Protein AF-A0A914QEM5-F1 (afdb_monomer_lite)

InterPro domains:
  IPR003674 Oligosaccharyl transferase, STT3 subunit [PTHR13872] (1-122)
  IPR048307 Oligosaccharyl transferase STT3, N-terminal domain [PF02516] (1-119)

pLDDT: mean 92.41, std 5.26, range [60.72, 97.25]

Sequence (131 aa):
MVENNFYKFLNWFDERAWYPLGRIVGGTVYPGLMVTSGAIHYVLNSLNFPIHIRDVCVFLAPTFSGLTAIATYFLTKEIWSPGAGLFAAIFIAISPGYTSRSVAGSYDNEGIAIFALQVSNFHYYVLKYFL

Structure (mmCIF, N/CA/C/O backbone):
data_AF-A0A914QEM5-F1
#
_entry.id   AF-A0A914QEM5-F1
#
loop_
_atom_site.group_PDB
_atom_site.id
_atom_site.type_symbol
_atom_site.label_atom_id
_atom_site.label_alt_id
_atom_site.label_comp_id
_atom_site.label_asym_id
_atom_site.label_entity_id
_atom_site.label_seq_id
_atom_site.pdbx_PDB_ins_code
_atom_site.Cartn_x
_atom_site.Cartn_y
_atom_site.Cartn_z
_atom_site.occupancy
_atom_site.B_iso_or_equiv
_atom_site.auth_seq_id
_atom_site.auth_comp_id
_atom_site.auth_asym_id
_atom_site.auth_atom_id
_atom_site.pdbx_PDB_model_num
ATOM 1 N N . MET A 1 1 ? 11.961 -4.809 -12.653 1.00 84.56 1 MET A N 1
ATOM 2 C CA . MET A 1 1 ? 11.728 -6.084 -11.935 1.00 84.56 1 MET A CA 1
ATOM 3 C C . MET A 1 1 ? 10.861 -7.035 -12.751 1.00 84.56 1 MET A C 1
ATOM 5 O O . MET A 1 1 ? 11.33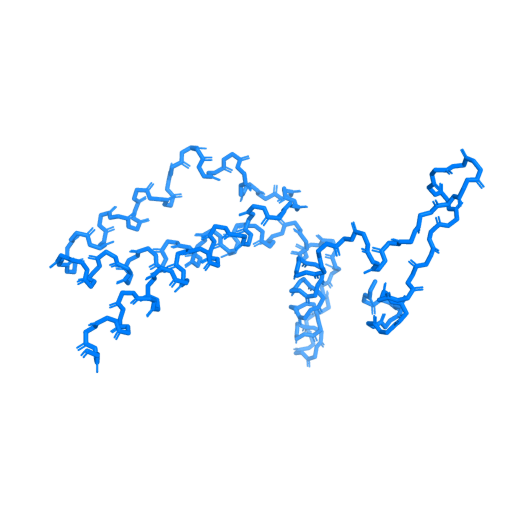6 -8.114 -13.063 1.00 84.56 1 MET A O 1
ATOM 9 N N . VAL A 1 2 ? 9.645 -6.631 -13.138 1.00 86.69 2 VAL A N 1
ATOM 10 C CA . VAL A 1 2 ? 8.697 -7.470 -13.900 1.00 86.69 2 VAL A CA 1
ATOM 11 C C . VAL A 1 2 ? 9.300 -8.054 -15.185 1.00 86.69 2 VAL A C 1
ATOM 13 O O . VAL A 1 2 ? 9.202 -9.251 -15.406 1.00 86.69 2 VAL A O 1
ATOM 16 N N . GLU A 1 3 ? 9.983 -7.240 -15.990 1.00 87.81 3 GLU A N 1
ATOM 17 C CA . GLU A 1 3 ? 10.564 -7.687 -17.270 1.00 87.81 3 GLU A CA 1
ATOM 18 C C . GLU A 1 3 ? 11.902 -8.426 -17.118 1.00 87.81 3 GLU A C 1
ATOM 20 O O . GLU A 1 3 ? 12.262 -9.260 -17.939 1.00 87.81 3 GLU A O 1
ATOM 25 N N . ASN A 1 4 ? 12.660 -8.111 -16.064 1.00 85.44 4 ASN A N 1
ATOM 26 C CA . ASN A 1 4 ? 14.071 -8.486 -15.940 1.00 85.44 4 ASN A CA 1
ATOM 27 C C . ASN A 1 4 ? 14.350 -9.500 -14.820 1.00 85.44 4 ASN A C 1
ATOM 29 O O . ASN A 1 4 ? 15.509 -9.711 -14.486 1.00 85.44 4 ASN A O 1
ATOM 33 N N . ASN A 1 5 ? 13.328 -10.173 -14.279 1.00 89.00 5 ASN A N 1
ATOM 34 C CA . ASN A 1 5 ? 13.438 -11.110 -13.151 1.00 89.00 5 ASN A CA 1
ATOM 35 C C . ASN A 1 5 ? 13.841 -10.420 -11.820 1.00 89.00 5 ASN A C 1
ATOM 37 O O . ASN A 1 5 ? 14.438 -9.341 -11.774 1.00 89.00 5 ASN A O 1
ATOM 41 N N . PHE A 1 6 ? 13.492 -11.054 -10.703 1.00 89.81 6 PHE A N 1
ATOM 42 C CA . PHE A 1 6 ? 13.770 -10.595 -9.347 1.00 89.81 6 PHE A CA 1
ATOM 43 C C . PHE A 1 6 ? 15.267 -10.631 -9.002 1.00 89.81 6 PHE A C 1
ATOM 45 O O . PHE A 1 6 ? 15.796 -9.656 -8.475 1.00 89.81 6 PHE A O 1
ATOM 52 N N . TYR A 1 7 ? 15.991 -11.692 -9.376 1.00 90.31 7 TYR A N 1
ATOM 53 C CA . TYR A 1 7 ? 17.428 -11.805 -9.073 1.00 90.31 7 TYR A CA 1
ATOM 54 C C . TYR A 1 7 ? 18.281 -10.725 -9.746 1.00 90.31 7 TYR A C 1
ATOM 56 O O . TYR A 1 7 ? 19.250 -10.251 -9.152 1.00 90.31 7 TYR A O 1
ATOM 64 N N . LYS A 1 8 ? 17.920 -10.297 -10.966 1.00 90.88 8 LYS A N 1
ATOM 65 C CA . LYS A 1 8 ? 18.616 -9.175 -11.614 1.00 90.88 8 LYS A CA 1
ATOM 66 C C . LYS A 1 8 ? 18.257 -7.843 -10.967 1.00 90.88 8 LYS A C 1
ATOM 68 O O . LYS A 1 8 ? 19.108 -6.972 -10.909 1.00 90.88 8 LYS A O 1
ATOM 73 N N . PHE A 1 9 ? 17.030 -7.688 -10.464 1.00 91.25 9 PHE A N 1
ATOM 74 C CA . PHE A 1 9 ? 16.635 -6.497 -9.712 1.00 91.25 9 PHE A CA 1
ATOM 75 C C . PHE A 1 9 ? 17.422 -6.362 -8.399 1.00 91.25 9 PHE A C 1
ATOM 77 O O . PHE A 1 9 ? 17.920 -5.280 -8.103 1.00 91.25 9 PHE A O 1
ATOM 84 N N . LEU A 1 10 ? 17.605 -7.458 -7.655 1.00 91.44 10 LEU A N 1
ATOM 85 C CA . LEU A 1 10 ? 18.402 -7.459 -6.421 1.00 91.44 10 LEU A CA 1
ATOM 86 C C . LEU A 1 10 ? 19.884 -7.136 -6.648 1.00 91.44 10 LEU A C 1
ATOM 88 O O . LEU A 1 10 ? 20.515 -6.536 -5.787 1.00 91.44 10 LEU A O 1
AT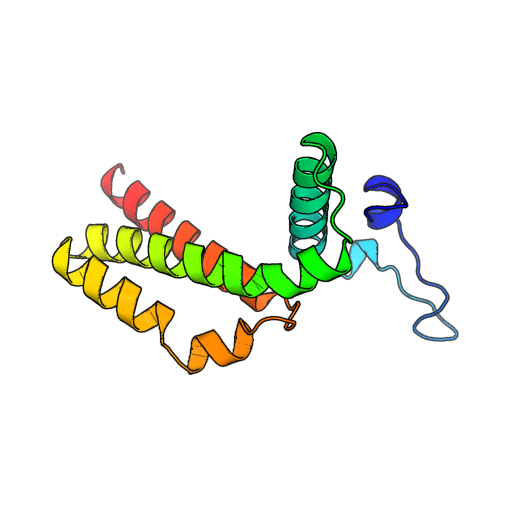OM 92 N N . ASN A 1 11 ? 20.435 -7.504 -7.803 1.00 93.12 11 ASN A N 1
ATOM 93 C CA . ASN A 1 11 ? 21.827 -7.219 -8.162 1.00 93.12 11 ASN A CA 1
ATOM 94 C C . ASN A 1 11 ? 21.952 -6.033 -9.133 1.00 93.12 11 ASN A C 1
ATOM 96 O O . ASN A 1 11 ? 22.950 -5.910 -9.839 1.00 93.12 11 ASN A O 1
ATOM 100 N N . TRP A 1 12 ? 20.928 -5.177 -9.221 1.00 92.25 12 TRP A N 1
ATOM 101 C CA . TRP A 1 12 ? 20.906 -4.105 -10.208 1.00 92.25 12 TRP A CA 1
ATOM 102 C C . TRP A 1 12 ? 21.854 -2.965 -9.823 1.00 92.25 12 TRP A C 1
ATOM 104 O O . TRP A 1 12 ? 21.672 -2.303 -8.796 1.00 92.25 12 TRP A O 1
ATOM 114 N N . PHE A 1 13 ? 22.834 -2.720 -10.691 1.00 93.31 13 PHE A N 1
ATOM 115 C CA . PHE A 1 13 ? 23.642 -1.508 -10.717 1.00 93.31 13 PHE A CA 1
ATOM 116 C C . PHE A 1 13 ? 23.119 -0.567 -11.807 1.00 93.31 13 PHE A C 1
ATOM 118 O O . PHE A 1 13 ? 23.017 -0.951 -12.973 1.00 93.31 13 PHE A O 1
ATOM 125 N N . ASP A 1 14 ? 22.738 0.645 -11.418 1.00 92.56 14 ASP A N 1
ATOM 126 C CA . ASP A 1 14 ? 22.261 1.687 -12.317 1.00 92.56 14 ASP A CA 1
ATOM 127 C C . ASP A 1 14 ? 23.395 2.660 -12.644 1.00 92.56 14 ASP A C 1
ATOM 129 O O . ASP A 1 14 ? 23.749 3.528 -11.846 1.00 92.56 14 ASP A O 1
ATOM 133 N N . GLU A 1 15 ? 23.956 2.508 -13.840 1.00 93.88 15 GLU A N 1
ATOM 134 C CA . GLU A 1 15 ? 24.997 3.384 -14.389 1.00 93.88 15 GLU A CA 1
ATOM 135 C C . GLU A 1 15 ? 24.442 4.737 -14.863 1.00 93.88 15 GLU A C 1
ATOM 137 O O . GLU A 1 15 ? 25.204 5.669 -15.113 1.00 93.88 15 GLU A O 1
ATOM 142 N N . ARG A 1 16 ? 23.115 4.864 -15.015 1.00 93.62 16 ARG A N 1
ATOM 143 C CA . ARG A 1 16 ? 22.472 6.078 -15.547 1.00 93.62 16 ARG A CA 1
ATOM 144 C C . ARG A 1 16 ? 22.185 7.116 -14.470 1.00 93.62 16 ARG A C 1
ATOM 146 O O . ARG A 1 16 ? 21.913 8.270 -14.793 1.00 93.62 16 ARG A O 1
ATOM 153 N N . ALA A 1 17 ? 22.231 6.719 -13.203 1.00 91.75 17 ALA A N 1
ATOM 154 C CA . ALA A 1 17 ? 22.076 7.610 -12.066 1.00 91.75 17 ALA A CA 1
ATOM 155 C C . ALA A 1 17 ? 23.447 7.985 -11.483 1.00 91.75 17 ALA A C 1
ATOM 157 O O . ALA A 1 17 ? 24.372 7.183 -11.507 1.00 91.75 17 ALA A O 1
ATOM 158 N N . TRP A 1 18 ? 23.566 9.184 -10.902 1.00 90.25 18 TRP A N 1
ATOM 159 C CA . TRP A 1 18 ? 24.766 9.619 -10.166 1.00 90.25 18 TRP A CA 1
ATOM 160 C C . TRP A 1 18 ? 26.068 9.570 -10.976 1.00 90.25 18 TRP A C 1
ATOM 162 O O . TRP A 1 18 ? 27.071 9.024 -10.519 1.00 90.25 18 TRP A O 1
ATOM 172 N N . TYR A 1 19 ? 26.076 10.163 -12.173 1.00 90.81 19 TYR A N 1
ATOM 173 C CA . TYR A 1 19 ? 27.313 10.301 -12.946 1.00 90.81 19 TYR A CA 1
ATOM 174 C C . TYR A 1 19 ? 28.374 11.076 -12.136 1.00 90.81 19 TYR A C 1
ATOM 176 O O . TYR A 1 19 ? 28.047 12.143 -11.607 1.00 90.81 19 TYR A O 1
ATOM 184 N N . PRO A 1 20 ? 29.631 10.595 -12.029 1.00 93.19 20 PRO A N 1
ATOM 185 C CA . PRO A 1 20 ? 30.236 9.447 -12.727 1.00 93.19 20 PRO A CA 1
ATOM 186 C C . PRO A 1 20 ? 30.243 8.109 -11.953 1.00 93.19 20 PRO A C 1
ATOM 188 O O . PRO A 1 20 ? 30.818 7.140 -12.435 1.00 93.19 20 PRO A O 1
ATOM 191 N N . LEU A 1 21 ? 29.673 8.043 -10.748 1.00 91.81 21 LEU A N 1
ATOM 192 C CA . LEU A 1 21 ? 29.814 6.903 -9.830 1.00 91.81 21 LEU A CA 1
ATOM 193 C C . LEU A 1 21 ? 28.838 5.748 -10.098 1.00 91.81 21 LEU A C 1
ATOM 195 O O . LEU A 1 21 ? 29.190 4.596 -9.851 1.00 91.81 21 LEU A O 1
ATOM 199 N N . GLY A 1 22 ? 27.620 6.033 -10.566 1.00 92.75 22 GLY A N 1
ATOM 200 C CA . GLY A 1 22 ? 26.548 5.033 -10.618 1.00 92.75 22 GLY A CA 1
ATOM 201 C C . GLY A 1 22 ? 25.875 4.799 -9.256 1.00 92.75 22 GLY A C 1
ATOM 202 O O . GLY A 1 22 ? 26.282 5.343 -8.226 1.00 92.75 22 GLY A O 1
ATOM 203 N N . ARG A 1 23 ? 24.824 3.970 -9.227 1.00 93.88 23 ARG A N 1
ATOM 204 C CA . ARG A 1 23 ? 24.108 3.580 -7.998 1.00 93.88 23 ARG A CA 1
ATOM 205 C C . ARG A 1 23 ? 23.838 2.081 -7.944 1.00 93.88 23 ARG A C 1
ATOM 207 O O . ARG A 1 23 ? 23.182 1.525 -8.816 1.00 93.88 23 ARG A O 1
ATOM 214 N N . ILE A 1 24 ? 24.205 1.440 -6.838 1.00 92.31 24 ILE A N 1
ATOM 215 C CA . ILE A 1 24 ? 23.787 0.063 -6.532 1.00 92.31 24 ILE A CA 1
ATOM 216 C C . ILE A 1 24 ? 22.334 0.096 -6.041 1.00 92.31 24 ILE A C 1
ATOM 218 O O . ILE A 1 24 ? 22.074 0.356 -4.867 1.00 92.31 24 ILE A O 1
ATOM 222 N N . VAL A 1 25 ? 21.359 -0.119 -6.924 1.00 91.69 25 VAL A N 1
ATOM 223 C CA . VAL A 1 25 ? 19.933 0.030 -6.587 1.00 91.69 25 VAL A CA 1
ATOM 224 C C . VAL A 1 25 ? 19.463 -1.083 -5.663 1.00 91.69 25 VAL A C 1
ATOM 226 O O . VAL A 1 25 ? 18.819 -0.802 -4.654 1.00 91.69 25 VAL A O 1
ATOM 229 N N . GLY A 1 26 ? 19.825 -2.330 -5.961 1.00 89.56 26 GLY A N 1
ATOM 230 C CA . GLY A 1 26 ? 19.342 -3.482 -5.199 1.00 89.56 26 GLY A CA 1
ATOM 231 C C . GLY A 1 26 ? 19.734 -3.475 -3.715 1.00 89.56 26 GLY A C 1
ATOM 232 O O . GLY A 1 26 ? 18.987 -3.986 -2.889 1.00 89.56 26 GLY A O 1
ATOM 233 N N . GLY A 1 27 ? 20.855 -2.832 -3.365 1.00 90.81 27 GLY A N 1
ATOM 234 C CA . GLY A 1 27 ? 21.314 -2.671 -1.979 1.00 90.81 27 GLY A CA 1
ATOM 235 C C . GLY A 1 27 ? 20.927 -1.346 -1.309 1.00 90.81 27 GLY A C 1
ATOM 236 O O . GLY A 1 27 ? 21.173 -1.184 -0.119 1.00 90.81 27 GLY A O 1
ATOM 237 N N . THR A 1 28 ? 20.347 -0.385 -2.040 1.00 92.75 28 THR A N 1
ATOM 238 C CA . THR A 1 28 ? 20.036 0.969 -1.523 1.00 92.75 28 THR A CA 1
ATOM 239 C C . THR A 1 28 ? 18.551 1.326 -1.596 1.00 92.75 28 THR A C 1
ATOM 241 O O . THR A 1 28 ? 18.182 2.494 -1.460 1.00 92.75 28 THR A O 1
ATOM 244 N N . VAL A 1 29 ? 17.684 0.346 -1.850 1.00 92.25 29 VAL A N 1
ATOM 245 C CA . VAL A 1 29 ? 16.231 0.514 -1.959 1.00 92.25 29 VAL A CA 1
ATOM 246 C C . VAL A 1 29 ? 15.530 -0.540 -1.114 1.00 92.25 29 VAL A C 1
ATOM 248 O O . VAL A 1 29 ? 15.942 -1.696 -1.098 1.00 92.25 29 VAL A O 1
ATOM 251 N N . TYR A 1 30 ? 14.433 -0.159 -0.457 1.00 92.38 30 TYR A N 1
ATOM 252 C CA . TYR A 1 30 ? 13.527 -1.112 0.176 1.00 92.38 30 TYR A CA 1
ATOM 253 C C . TYR A 1 30 ? 12.683 -1.813 -0.899 1.00 92.38 30 TYR A C 1
ATOM 255 O O . TYR A 1 30 ? 11.836 -1.168 -1.519 1.00 92.38 30 TYR A O 1
ATOM 263 N N . PRO A 1 31 ? 12.867 -3.123 -1.145 1.00 92.81 31 PRO A N 1
ATOM 264 C CA . PRO A 1 31 ? 12.251 -3.789 -2.292 1.00 92.81 31 PRO A CA 1
ATOM 265 C C . PRO A 1 31 ? 10.753 -4.077 -2.104 1.00 92.81 31 PRO A C 1
ATOM 267 O O . PRO A 1 31 ? 10.106 -4.528 -3.045 1.00 92.81 31 PRO A O 1
ATOM 270 N N . GLY A 1 32 ? 10.188 -3.841 -0.913 1.00 91.81 32 GLY A N 1
ATOM 271 C CA . GLY A 1 32 ? 8.826 -4.257 -0.558 1.00 91.81 32 GLY A CA 1
ATOM 272 C C . GLY A 1 32 ? 7.748 -3.724 -1.504 1.00 91.81 32 GLY A C 1
ATOM 273 O O . GLY A 1 32 ? 6.897 -4.489 -1.960 1.00 91.81 32 GLY A O 1
ATOM 274 N N . LEU A 1 33 ? 7.822 -2.441 -1.867 1.00 93.56 33 LEU A N 1
ATOM 275 C CA . LEU A 1 33 ? 6.868 -1.811 -2.782 1.00 93.56 33 LEU A CA 1
ATOM 276 C C . LEU A 1 33 ? 6.922 -2.447 -4.182 1.00 93.56 33 LEU A C 1
ATOM 278 O O . LEU A 1 33 ? 5.892 -2.836 -4.734 1.00 93.56 33 LEU A O 1
ATOM 282 N N . MET A 1 34 ? 8.129 -2.620 -4.729 1.00 94.00 34 MET A N 1
ATOM 283 C CA . MET A 1 34 ? 8.355 -3.192 -6.061 1.00 94.00 34 MET A CA 1
ATOM 284 C C . MET A 1 34 ? 7.965 -4.668 -6.132 1.00 94.00 34 MET A C 1
ATOM 286 O O . MET A 1 34 ? 7.382 -5.101 -7.124 1.00 94.00 34 MET A O 1
ATOM 290 N N . VAL A 1 35 ? 8.276 -5.438 -5.086 1.00 94.06 35 VAL A N 1
ATOM 291 C CA . VAL A 1 35 ? 7.907 -6.855 -4.994 1.00 94.06 35 VAL A CA 1
ATOM 292 C C . VAL A 1 35 ? 6.390 -7.004 -4.936 1.00 94.06 35 VAL A C 1
ATOM 294 O O . VAL A 1 35 ? 5.840 -7.827 -5.662 1.00 94.06 35 VAL A O 1
ATOM 297 N N . THR A 1 36 ? 5.708 -6.172 -4.146 1.00 94.62 36 THR A N 1
ATOM 298 C CA . THR A 1 36 ? 4.246 -6.220 -4.006 1.00 94.62 36 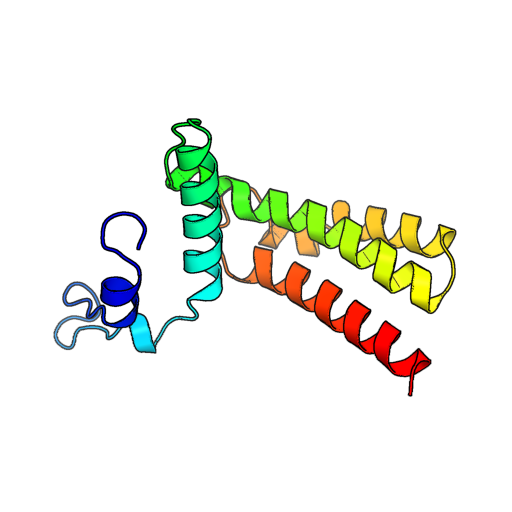THR A CA 1
ATOM 299 C C . THR A 1 36 ? 3.540 -5.919 -5.328 1.00 94.62 36 THR A C 1
ATOM 301 O O . THR A 1 36 ? 2.689 -6.695 -5.759 1.00 94.62 36 THR A O 1
ATOM 304 N N . SER A 1 37 ? 3.917 -4.840 -6.022 1.00 94.38 37 SER A N 1
ATOM 305 C CA . SER A 1 37 ? 3.305 -4.494 -7.314 1.00 94.38 37 SER A CA 1
ATOM 306 C C . SER A 1 37 ? 3.592 -5.535 -8.397 1.00 94.38 37 SER A C 1
ATOM 308 O O . SER A 1 37 ? 2.692 -5.904 -9.152 1.00 94.38 37 SER A O 1
ATOM 310 N N . GLY A 1 38 ? 4.814 -6.071 -8.455 1.00 93.94 38 GLY A N 1
ATOM 311 C CA . GLY A 1 38 ? 5.141 -7.126 -9.410 1.00 93.94 38 GLY A CA 1
ATOM 312 C C . GLY A 1 38 ? 4.457 -8.458 -9.110 1.00 93.94 38 GLY A C 1
ATOM 313 O O . GLY A 1 38 ? 4.083 -9.152 -10.054 1.00 93.94 38 GLY A O 1
ATOM 314 N N . ALA A 1 39 ? 4.238 -8.797 -7.836 1.00 94.31 39 ALA A N 1
ATOM 315 C CA . ALA A 1 39 ? 3.462 -9.971 -7.446 1.00 94.31 39 ALA A CA 1
ATOM 316 C C . ALA A 1 39 ? 1.993 -9.833 -7.871 1.00 94.31 39 ALA A C 1
ATOM 318 O O . ALA A 1 39 ? 1.459 -10.745 -8.499 1.00 94.31 39 ALA A O 1
ATOM 319 N N . ILE A 1 40 ? 1.367 -8.675 -7.619 1.00 94.69 40 ILE A N 1
ATOM 320 C CA . ILE A 1 40 ? -0.006 -8.387 -8.071 1.00 94.69 40 ILE A CA 1
ATOM 321 C C . ILE A 1 40 ? -0.099 -8.502 -9.598 1.00 94.69 40 ILE A C 1
ATOM 323 O O . ILE A 1 40 ? -0.976 -9.188 -10.116 1.00 94.69 40 ILE A O 1
ATOM 327 N N . HIS A 1 41 ? 0.839 -7.895 -10.326 1.00 95.38 41 HIS A N 1
ATOM 328 C CA . HIS A 1 41 ? 0.887 -7.970 -11.786 1.00 95.38 41 HIS A CA 1
ATOM 329 C C . HIS A 1 41 ? 1.073 -9.407 -12.303 1.00 95.38 41 HIS A C 1
ATOM 331 O O . HIS A 1 41 ? 0.429 -9.805 -13.271 1.00 95.38 41 HIS A O 1
ATOM 337 N N . TYR A 1 42 ? 1.923 -10.210 -11.658 1.00 93.31 42 TYR A N 1
ATOM 338 C CA . TYR A 1 42 ? 2.115 -11.615 -12.020 1.00 93.31 42 TYR A CA 1
ATOM 339 C C . TYR A 1 42 ? 0.843 -12.445 -11.807 1.00 93.31 42 TYR A C 1
ATOM 341 O O . TYR A 1 42 ? 0.469 -13.221 -12.686 1.00 93.31 42 TYR A O 1
ATOM 349 N N . VAL A 1 43 ? 0.150 -12.251 -10.679 1.00 94.81 43 VAL A N 1
ATOM 350 C CA . VAL A 1 43 ? -1.118 -12.936 -10.385 1.00 94.81 43 VAL A CA 1
ATOM 351 C C . VAL A 1 43 ? -2.190 -12.553 -11.407 1.00 94.81 43 VAL A C 1
ATOM 353 O O . VAL A 1 43 ? -2.828 -13.437 -11.972 1.00 94.81 43 VAL A O 1
ATOM 356 N N . LEU A 1 44 ? -2.351 -11.261 -11.707 1.00 94.00 44 LEU A N 1
ATOM 357 C CA . LEU A 1 44 ? -3.342 -10.782 -12.679 1.00 94.00 44 LEU A CA 1
ATOM 358 C C . LEU A 1 44 ? -3.088 -11.335 -14.089 1.00 94.00 44 LEU A C 1
ATOM 360 O O . LEU A 1 44 ? -4.012 -11.842 -14.725 1.00 94.00 44 LEU A O 1
ATOM 364 N N . ASN A 1 45 ? -1.833 -11.335 -14.542 1.00 93.12 45 ASN A N 1
ATOM 365 C CA . ASN A 1 45 ? -1.477 -11.923 -15.834 1.00 93.12 45 ASN A CA 1
ATOM 366 C C . ASN A 1 45 ? -1.664 -13.445 -15.863 1.00 93.12 45 ASN A C 1
ATOM 368 O O . ASN A 1 45 ? -2.096 -13.980 -16.879 1.00 93.12 45 ASN A O 1
ATOM 372 N N . SER A 1 46 ? -1.397 -14.143 -14.754 1.00 92.75 46 SER A N 1
ATOM 373 C CA . SER A 1 46 ? -1.630 -15.593 -14.649 1.00 92.75 46 SER A CA 1
ATOM 374 C C . SER A 1 46 ? -3.119 -15.951 -14.735 1.00 92.75 46 SER A C 1
ATOM 376 O O . SER A 1 46 ? -3.470 -17.036 -15.191 1.00 92.75 46 SER A O 1
ATOM 378 N N . LEU A 1 47 ? -4.000 -15.026 -14.341 1.00 94.38 47 LEU A N 1
ATOM 379 C CA . LEU A 1 47 ? -5.456 -15.133 -14.475 1.00 94.38 47 LEU A CA 1
ATOM 380 C C . LEU A 1 47 ? -5.979 -14.655 -15.845 1.00 94.38 47 LEU A C 1
ATOM 382 O O . LEU A 1 47 ? -7.189 -14.548 -16.025 1.00 94.38 47 LEU A O 1
ATOM 386 N N . ASN A 1 48 ? -5.093 -14.395 -16.815 1.00 93.62 48 ASN A N 1
ATOM 387 C CA . ASN A 1 48 ? -5.411 -13.867 -18.147 1.00 93.62 48 ASN A CA 1
ATOM 388 C C . ASN A 1 48 ? -6.058 -12.468 -18.150 1.00 93.62 48 ASN A C 1
ATOM 390 O O . ASN A 1 48 ? -6.803 -12.136 -19.071 1.00 93.62 48 ASN A O 1
ATOM 394 N N . PHE A 1 49 ? -5.746 -11.621 -17.164 1.00 92.75 49 PHE A N 1
ATOM 395 C CA . PHE A 1 49 ? -6.069 -10.192 -17.200 1.00 92.75 49 PHE A CA 1
ATOM 396 C C . PHE A 1 49 ? -4.816 -9.384 -17.581 1.00 92.75 49 PHE A C 1
ATOM 398 O O . PHE A 1 49 ? -4.017 -9.067 -16.697 1.00 92.75 49 PHE A O 1
ATOM 405 N N . PRO A 1 50 ? -4.615 -9.047 -18.874 1.00 88.50 50 PRO A N 1
ATOM 406 C CA . PRO A 1 50 ? -3.426 -8.333 -19.331 1.00 88.50 50 PRO A CA 1
ATOM 407 C C . PRO A 1 50 ? -3.516 -6.851 -18.954 1.00 88.50 50 PRO A C 1
ATOM 409 O O . PRO A 1 50 ? -4.056 -6.030 -19.695 1.00 88.50 50 PRO A O 1
ATOM 412 N N . ILE A 1 51 ? -3.001 -6.510 -17.777 1.00 92.75 51 ILE A N 1
ATOM 413 C CA . ILE A 1 51 ? -2.981 -5.141 -17.252 1.00 92.75 51 ILE A CA 1
ATOM 414 C C . ILE A 1 51 ? -1.546 -4.627 -17.303 1.00 92.75 51 ILE A C 1
ATOM 416 O O . ILE A 1 51 ? -0.613 -5.325 -16.907 1.00 92.75 51 ILE A O 1
ATOM 420 N N . HIS A 1 52 ? -1.346 -3.392 -17.763 1.00 93.69 52 HIS A N 1
ATOM 421 C CA . HIS A 1 52 ? -0.018 -2.794 -17.752 1.00 93.69 52 HIS A CA 1
ATOM 422 C C . HIS A 1 52 ? 0.466 -2.559 -16.316 1.00 93.69 52 HIS A C 1
ATOM 424 O O . HIS A 1 52 ? -0.276 -2.087 -15.455 1.00 93.69 52 HIS A O 1
ATOM 430 N N . ILE A 1 53 ? 1.759 -2.797 -16.065 1.00 93.62 53 ILE A N 1
ATOM 431 C CA . ILE A 1 53 ? 2.370 -2.588 -14.741 1.00 93.62 53 ILE A CA 1
ATOM 432 C C . ILE A 1 53 ? 2.161 -1.166 -14.198 1.00 93.62 53 ILE A C 1
ATOM 434 O O . ILE A 1 53 ? 2.035 -0.979 -12.992 1.00 93.62 53 ILE A O 1
ATOM 438 N N . ARG A 1 54 ? 2.069 -0.163 -15.080 1.00 94.44 54 ARG A N 1
ATOM 439 C CA . ARG A 1 54 ? 1.782 1.222 -14.691 1.00 94.44 54 ARG A CA 1
ATOM 440 C C . ARG A 1 54 ? 0.439 1.338 -13.977 1.00 94.44 54 ARG A C 1
ATOM 442 O O . ARG A 1 54 ? 0.369 2.015 -12.959 1.00 94.44 54 ARG A O 1
ATOM 449 N N . ASP A 1 55 ? -0.592 0.674 -14.482 1.00 95.31 55 ASP A N 1
ATOM 450 C CA . ASP A 1 55 ? -1.938 0.774 -13.921 1.00 95.31 55 ASP A CA 1
ATOM 451 C C . ASP A 1 55 ? -1.986 0.086 -12.551 1.00 95.31 55 ASP A C 1
ATOM 453 O O . ASP A 1 55 ? -2.555 0.625 -11.603 1.00 95.31 55 ASP A O 1
ATOM 457 N N . VAL A 1 56 ? -1.265 -1.034 -12.399 1.00 94.81 56 VAL A N 1
ATOM 458 C CA . VAL A 1 56 ? -1.057 -1.680 -11.093 1.00 94.81 56 VAL A CA 1
ATOM 459 C C . VAL A 1 56 ? -0.386 -0.719 -10.110 1.00 94.81 56 VAL A C 1
ATOM 461 O O . VAL A 1 56 ? -0.872 -0.563 -8.995 1.00 94.81 56 VAL A O 1
ATOM 464 N N . CYS A 1 57 ? 0.689 -0.032 -10.508 1.00 95.00 57 CYS A N 1
ATOM 465 C CA . CYS A 1 57 ? 1.368 0.937 -9.643 1.00 95.00 57 CYS A CA 1
ATOM 466 C C . CYS A 1 57 ? 0.473 2.136 -9.276 1.00 95.00 57 CYS A C 1
ATOM 468 O O . CYS A 1 57 ? 0.496 2.587 -8.135 1.00 95.00 57 CYS A O 1
ATOM 470 N N . VAL A 1 58 ? -0.342 2.636 -10.210 1.00 95.50 58 VAL A N 1
ATOM 471 C CA . VAL A 1 58 ? -1.245 3.779 -9.979 1.00 95.50 58 VAL A CA 1
ATOM 472 C C . VAL A 1 58 ? -2.344 3.438 -8.970 1.00 95.50 58 VAL A C 1
ATOM 474 O O . VAL A 1 58 ? -2.628 4.244 -8.082 1.00 95.50 58 VAL A O 1
ATOM 477 N N . PHE A 1 59 ? -2.944 2.249 -9.073 1.00 95.38 59 PHE A N 1
ATOM 478 C CA . PHE A 1 59 ? -4.054 1.827 -8.211 1.00 95.38 59 PHE A CA 1
ATOM 479 C C . PHE A 1 59 ? -3.623 1.069 -6.950 1.00 95.38 59 PHE A C 1
ATOM 481 O O . PHE A 1 59 ? -4.471 0.702 -6.130 1.00 95.38 59 PHE A O 1
ATOM 488 N N . LEU A 1 60 ? -2.318 0.877 -6.743 1.00 95.00 60 LEU A N 1
ATOM 489 C CA . LEU A 1 60 ? -1.808 0.181 -5.568 1.00 95.00 60 LEU A CA 1
ATOM 490 C C . LEU A 1 60 ? -2.172 0.919 -4.272 1.00 95.00 60 LEU A C 1
ATOM 492 O O . LEU A 1 60 ? -2.745 0.315 -3.367 1.00 95.00 60 LEU A O 1
ATOM 496 N N . ALA A 1 61 ? -1.882 2.220 -4.181 1.00 94.56 61 ALA A N 1
ATOM 497 C CA . ALA A 1 61 ? -2.083 2.980 -2.946 1.00 94.56 61 ALA A CA 1
ATOM 498 C C . ALA A 1 61 ? -3.562 3.045 -2.490 1.00 94.56 61 ALA A C 1
ATOM 500 O O . ALA A 1 61 ? -3.819 2.737 -1.323 1.00 94.56 61 ALA A O 1
ATOM 501 N N . PRO A 1 62 ? -4.552 3.312 -3.370 1.00 94.75 62 PRO A N 1
ATOM 502 C CA . PRO A 1 62 ? -5.969 3.227 -3.003 1.00 94.75 62 PRO A CA 1
ATOM 503 C C . PRO A 1 62 ? -6.403 1.832 -2.537 1.00 94.75 62 PRO A C 1
ATOM 505 O O . PRO A 1 62 ? -7.175 1.709 -1.587 1.00 94.75 62 PRO A O 1
ATOM 508 N N . THR A 1 63 ? -5.881 0.775 -3.169 1.00 95.31 63 THR A N 1
ATOM 509 C CA . THR A 1 63 ? -6.200 -0.611 -2.790 1.00 95.31 63 THR A CA 1
ATOM 510 C C . THR A 1 63 ? -5.728 -0.904 -1.366 1.00 95.31 63 THR A C 1
ATOM 512 O O . THR A 1 63 ? -6.498 -1.393 -0.539 1.00 95.31 63 THR A O 1
ATOM 515 N N . PHE A 1 64 ? -4.484 -0.539 -1.044 1.00 95.69 64 PHE A N 1
ATOM 516 C CA . PHE A 1 64 ? -3.949 -0.688 0.310 1.00 95.69 64 PHE A CA 1
ATOM 517 C C . PHE A 1 64 ? -4.615 0.249 1.322 1.00 95.69 64 PHE A C 1
ATOM 519 O O . PHE A 1 64 ? -4.756 -0.137 2.475 1.00 95.69 64 PHE A O 1
ATOM 526 N N . SER A 1 65 ? -5.108 1.418 0.910 1.00 94.25 65 SER A N 1
ATOM 527 C CA . SER A 1 65 ? -5.907 2.300 1.771 1.00 94.25 65 SER A CA 1
ATOM 528 C C . SER A 1 65 ? -7.206 1.640 2.246 1.00 94.25 65 SER A C 1
ATOM 530 O O . SER A 1 65 ? -7.512 1.653 3.441 1.00 94.25 6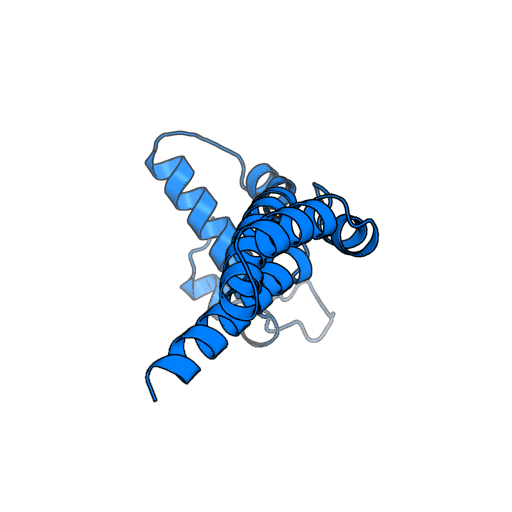5 SER A O 1
ATOM 532 N N . GLY A 1 66 ? -7.913 0.946 1.349 1.00 94.88 66 GLY A N 1
ATOM 533 C CA . GLY A 1 66 ? -9.077 0.138 1.722 1.00 94.88 66 GLY A CA 1
ATOM 534 C C . GLY A 1 66 ? -8.725 -1.000 2.688 1.00 94.88 66 GLY A C 1
ATOM 535 O O . GLY A 1 66 ? -9.416 -1.209 3.686 1.00 94.88 66 GLY A O 1
ATOM 536 N N . LEU A 1 67 ? -7.611 -1.699 2.445 1.00 96.06 67 LEU A N 1
ATOM 537 C CA . LEU A 1 67 ? -7.127 -2.753 3.344 1.00 96.06 67 LEU A CA 1
ATOM 538 C C . LEU A 1 67 ? -6.710 -2.205 4.717 1.00 96.06 67 LEU A C 1
ATOM 540 O O . LEU A 1 67 ? -6.956 -2.856 5.732 1.00 96.06 67 LEU A O 1
ATOM 544 N N . THR A 1 68 ? -6.136 -1.002 4.773 1.00 96.38 68 THR A N 1
ATOM 545 C CA . THR A 1 68 ? -5.813 -0.305 6.024 1.00 96.38 68 THR A CA 1
ATOM 546 C C . THR A 1 68 ? -7.069 -0.050 6.846 1.00 96.38 68 THR A C 1
ATOM 548 O O . THR A 1 68 ? -7.059 -0.323 8.042 1.00 96.38 68 THR A O 1
ATOM 551 N N . ALA A 1 69 ? -8.169 0.397 6.232 1.00 96.44 69 ALA A N 1
ATOM 552 C CA . ALA A 1 69 ? -9.428 0.604 6.951 1.00 96.44 69 ALA A CA 1
ATOM 553 C C . ALA A 1 69 ? -9.951 -0.696 7.590 1.00 96.44 69 ALA A C 1
ATOM 555 O O . ALA A 1 69 ? -10.387 -0.693 8.744 1.00 96.44 69 ALA A O 1
ATOM 556 N N . ILE A 1 70 ? -9.833 -1.823 6.879 1.00 96.38 70 ILE A N 1
ATOM 557 C CA . ILE A 1 70 ? -10.179 -3.153 7.405 1.00 96.38 70 ILE A CA 1
ATOM 558 C C . ILE A 1 70 ? -9.238 -3.550 8.554 1.00 96.38 70 ILE A C 1
ATOM 560 O O . ILE A 1 70 ? -9.696 -4.026 9.591 1.00 96.38 70 ILE A O 1
ATOM 564 N N . ALA A 1 71 ? -7.929 -3.334 8.412 1.00 96.12 71 ALA A N 1
ATOM 565 C CA . ALA A 1 71 ? -6.961 -3.628 9.469 1.00 96.12 71 ALA A CA 1
ATOM 566 C C . ALA A 1 71 ? -7.218 -2.788 10.734 1.00 96.12 71 ALA A C 1
ATOM 568 O O . ALA A 1 71 ? -7.179 -3.313 11.847 1.00 96.12 71 ALA A O 1
ATOM 569 N N . THR A 1 72 ? -7.556 -1.506 10.573 1.00 96.50 72 THR A N 1
ATOM 570 C CA . THR A 1 72 ? -7.919 -0.608 11.677 1.00 96.50 72 THR A CA 1
ATOM 571 C C . THR A 1 72 ? -9.202 -1.051 12.378 1.00 96.50 72 THR A C 1
ATOM 573 O O . THR A 1 72 ? -9.252 -1.004 13.606 1.00 96.50 72 THR A O 1
ATOM 576 N N . TYR A 1 73 ? -10.203 -1.554 11.644 1.00 96.81 73 TYR A N 1
ATOM 577 C CA . TYR A 1 73 ? -11.389 -2.163 12.258 1.00 96.81 73 TYR A CA 1
ATOM 578 C C . TYR A 1 73 ? -11.000 -3.288 13.223 1.00 96.81 73 TYR A C 1
ATOM 580 O O . TYR A 1 73 ? -11.413 -3.268 14.383 1.00 96.81 73 TYR A O 1
ATOM 588 N N . PHE A 1 74 ? -10.197 -4.252 12.760 1.00 95.75 74 PHE A N 1
ATOM 589 C CA . PHE A 1 74 ? -9.794 -5.392 13.583 1.00 95.75 74 PHE A CA 1
ATOM 590 C C . PHE A 1 74 ? -8.952 -4.961 14.782 1.00 95.75 74 PHE A C 1
ATOM 592 O O . PHE A 1 74 ? -9.225 -5.401 15.893 1.00 95.75 74 PHE A O 1
ATOM 599 N N . LEU A 1 75 ? -8.003 -4.041 14.596 1.00 95.31 75 LEU A N 1
ATOM 600 C CA . LEU A 1 75 ? -7.207 -3.493 15.694 1.00 95.31 75 LEU A CA 1
ATOM 601 C C . LEU A 1 75 ? -8.085 -2.859 16.783 1.00 95.31 75 LEU A C 1
ATOM 603 O O . LEU A 1 75 ? -7.959 -3.186 17.959 1.00 95.31 75 LEU A O 1
ATOM 607 N N . THR A 1 76 ? -8.988 -1.954 16.409 1.00 95.50 76 THR A N 1
ATOM 608 C CA . THR A 1 76 ? -9.819 -1.238 17.385 1.00 95.50 76 THR A CA 1
ATOM 609 C C . THR A 1 76 ? -10.894 -2.133 18.004 1.00 95.50 76 THR A C 1
ATOM 611 O O . THR A 1 76 ? -11.247 -1.944 19.170 1.00 95.50 76 THR A O 1
ATOM 614 N N . LYS A 1 77 ? -11.384 -3.134 17.263 1.00 94.81 77 LYS A N 1
ATOM 615 C CA . LYS A 1 77 ? -12.293 -4.155 17.792 1.00 94.81 77 LYS A CA 1
ATOM 616 C C . LYS A 1 77 ? -11.663 -4.907 18.967 1.00 94.81 77 LYS A C 1
ATOM 618 O O . LYS A 1 77 ? -12.359 -5.104 19.957 1.00 94.81 77 LYS A O 1
ATOM 623 N N . GLU A 1 78 ? -10.388 -5.288 18.868 1.00 92.62 78 GLU A N 1
ATOM 624 C CA . GLU A 1 78 ? -9.682 -5.992 19.952 1.00 92.62 78 GLU A CA 1
ATOM 625 C C . GLU A 1 78 ? -9.406 -5.092 21.163 1.00 92.62 78 GLU A C 1
ATOM 627 O O . GLU A 1 78 ? -9.400 -5.559 22.296 1.00 92.62 78 GLU A O 1
ATOM 632 N N . ILE A 1 79 ? -9.203 -3.790 20.946 1.00 92.81 79 ILE A N 1
ATOM 633 C CA . ILE A 1 79 ? -8.910 -2.848 22.036 1.00 92.81 79 ILE A CA 1
ATOM 634 C C . ILE A 1 79 ? -10.163 -2.510 22.853 1.00 92.81 79 ILE A C 1
ATOM 636 O O . ILE A 1 79 ? -10.062 -2.291 24.060 1.00 92.81 79 ILE A O 1
ATOM 640 N N . TRP A 1 80 ? -11.330 -2.402 22.209 1.00 92.75 80 TRP A N 1
ATOM 641 C CA . TRP A 1 80 ? -12.524 -1.867 22.867 1.00 92.75 80 TRP A CA 1
ATOM 642 C C . TRP A 1 80 ? -13.807 -2.627 22.539 1.00 92.75 80 TRP A C 1
ATOM 644 O O . TRP A 1 80 ? -14.299 -3.413 23.344 1.00 92.75 80 TRP A O 1
ATOM 654 N N . SER A 1 81 ? -14.416 -2.344 21.385 1.00 95.12 81 SER A N 1
ATOM 655 C CA . SER A 1 81 ? -15.674 -2.963 20.978 1.00 95.12 81 SER A CA 1
ATOM 656 C C . SER A 1 81 ? -15.834 -2.958 19.458 1.00 95.12 81 SER A C 1
ATOM 658 O O . SER A 1 81 ? -15.244 -2.116 18.770 1.00 95.12 81 SER A O 1
ATOM 660 N N . PRO A 1 82 ? -16.689 -3.837 18.904 1.00 95.31 82 PRO A N 1
ATOM 661 C CA . PRO A 1 82 ? -16.963 -3.855 17.468 1.00 95.31 82 PRO A CA 1
ATOM 662 C C . PRO A 1 82 ? -17.507 -2.522 16.936 1.00 95.31 82 PRO A C 1
ATOM 664 O O . PRO A 1 82 ? -17.171 -2.127 15.823 1.00 95.31 82 PRO A O 1
ATOM 667 N N . GLY A 1 83 ? -18.312 -1.811 17.736 1.00 96.31 83 GLY A N 1
ATOM 668 C CA . GLY A 1 83 ? -18.847 -0.497 17.370 1.00 96.31 83 GLY A CA 1
ATOM 669 C C . GLY A 1 83 ? -17.747 0.556 17.238 1.00 96.31 83 GLY A C 1
ATOM 670 O O . GLY A 1 83 ? -17.696 1.261 16.234 1.00 96.31 83 GLY A O 1
ATOM 671 N N . ALA A 1 84 ? -16.817 0.610 18.199 1.00 96.06 84 ALA A N 1
ATOM 672 C CA . ALA A 1 84 ? -15.654 1.494 18.122 1.00 96.06 84 ALA A CA 1
ATOM 673 C C . ALA A 1 84 ? -14.781 1.178 16.895 1.00 96.06 84 ALA A C 1
ATOM 675 O O . ALA A 1 84 ? -14.304 2.095 16.227 1.00 96.06 84 ALA A O 1
ATOM 676 N N . GLY A 1 85 ? -14.639 -0.108 16.551 1.00 96.56 85 GLY A N 1
ATOM 677 C CA . GLY A 1 85 ? -13.925 -0.540 15.350 1.00 96.56 85 GLY A CA 1
ATOM 678 C C . GLY A 1 85 ? -14.526 -0.007 14.053 1.00 96.56 85 GLY A C 1
ATOM 679 O O . GLY A 1 85 ? -13.787 0.441 13.178 1.00 96.56 85 GLY A O 1
ATOM 680 N N . LEU A 1 86 ? -15.857 -0.003 13.927 1.00 96.81 86 LEU A N 1
ATOM 681 C CA . LEU A 1 86 ? -16.527 0.539 12.740 1.00 96.81 86 LEU A CA 1
ATOM 682 C C . LEU A 1 86 ? -16.283 2.045 12.589 1.00 96.81 86 LEU A C 1
ATOM 684 O O . LEU A 1 86 ? -15.952 2.502 11.496 1.00 96.81 86 LEU A O 1
ATOM 688 N N . PHE A 1 87 ? -16.384 2.810 13.680 1.00 97.25 87 PHE A N 1
ATOM 689 C CA . PHE A 1 87 ? -16.087 4.245 13.648 1.00 97.25 87 PHE A CA 1
ATOM 690 C C . PHE A 1 87 ? -14.624 4.520 13.288 1.00 97.25 87 PHE A C 1
ATOM 692 O O . PHE A 1 87 ? -14.357 5.377 12.447 1.00 97.25 87 PHE A O 1
ATOM 699 N N . ALA A 1 88 ? -13.678 3.764 13.853 1.00 96.69 88 ALA A N 1
ATOM 700 C CA . ALA A 1 88 ? -12.259 3.913 13.538 1.00 96.69 88 ALA A CA 1
ATOM 701 C C . ALA A 1 88 ? -11.955 3.639 12.055 1.00 96.69 88 ALA A C 1
ATOM 703 O O . ALA A 1 88 ? -11.228 4.409 11.425 1.00 96.69 88 ALA A O 1
ATOM 704 N N . ALA A 1 89 ? -12.557 2.594 11.479 1.00 96.62 89 ALA A N 1
ATOM 705 C CA . ALA A 1 89 ? -12.412 2.262 10.064 1.00 96.62 89 ALA A CA 1
ATOM 706 C C . ALA A 1 89 ? -12.958 3.361 9.138 1.00 96.62 89 ALA A C 1
ATOM 708 O O . ALA A 1 89 ? -12.316 3.714 8.150 1.00 96.62 89 ALA A O 1
ATOM 709 N N . ILE A 1 90 ? -14.111 3.946 9.476 1.00 96.50 90 ILE A N 1
ATOM 710 C CA . ILE A 1 90 ? -14.682 5.063 8.712 1.00 96.50 90 ILE A CA 1
ATOM 711 C C . ILE A 1 90 ? -13.774 6.292 8.805 1.00 96.50 90 ILE A C 1
ATOM 713 O O . ILE A 1 90 ? -13.486 6.913 7.785 1.00 96.50 90 ILE A O 1
ATOM 717 N N . PHE A 1 91 ? -13.280 6.628 10.001 1.00 96.31 91 PHE A N 1
ATOM 718 C CA . PHE A 1 91 ? -12.429 7.803 10.192 1.00 96.31 91 PHE A CA 1
ATOM 719 C C . PHE A 1 91 ? -11.114 7.716 9.424 1.00 96.31 91 PHE A C 1
ATOM 721 O O . PHE A 1 91 ? -10.714 8.705 8.810 1.00 96.31 91 PHE A O 1
ATOM 728 N N . ILE A 1 92 ? -10.448 6.558 9.412 1.00 95.88 92 ILE A N 1
ATOM 729 C CA . ILE A 1 92 ? -9.203 6.414 8.650 1.00 95.88 92 ILE A CA 1
ATOM 730 C C . ILE A 1 92 ? -9.449 6.420 7.137 1.00 95.88 92 ILE A C 1
ATOM 732 O O . ILE A 1 92 ? -8.640 6.991 6.409 1.00 95.88 92 ILE A O 1
ATOM 736 N N . ALA A 1 93 ? -10.580 5.876 6.673 1.00 94.50 93 ALA A N 1
ATOM 737 C CA . ALA A 1 93 ? -10.924 5.821 5.252 1.00 94.50 93 ALA A CA 1
ATOM 738 C C . ALA A 1 93 ? -11.115 7.209 4.617 1.00 94.50 93 ALA A C 1
ATOM 740 O O . ALA A 1 93 ? -10.790 7.392 3.447 1.00 94.50 93 ALA A O 1
ATOM 741 N N . ILE A 1 94 ? -11.617 8.189 5.378 1.00 94.69 94 ILE A N 1
ATOM 742 C CA . ILE A 1 94 ? -11.854 9.562 4.891 1.00 94.69 94 ILE A CA 1
ATOM 743 C C . ILE A 1 94 ? -10.840 10.580 5.422 1.00 94.69 94 ILE A C 1
ATOM 745 O O . ILE A 1 94 ? -10.969 11.777 5.164 1.00 94.69 94 ILE A O 1
ATOM 749 N N . SER A 1 95 ? -9.844 10.136 6.193 1.00 94.81 95 SER A N 1
ATOM 750 C CA . SER A 1 95 ? -8.881 11.042 6.812 1.00 94.81 95 SER A CA 1
ATOM 751 C C . SER A 1 95 ? -8.063 11.764 5.732 1.00 94.81 95 SER A C 1
ATOM 753 O O . SER A 1 95 ? -7.354 11.101 4.961 1.00 94.81 95 SER A O 1
ATOM 755 N N . PRO A 1 96 ? -8.085 13.111 5.669 1.00 93.25 96 PRO A N 1
ATOM 756 C CA . PRO A 1 96 ? -7.329 13.858 4.663 1.00 93.25 96 PRO A CA 1
ATOM 757 C C . PRO A 1 96 ? -5.817 13.664 4.831 1.00 93.25 96 PRO A C 1
ATOM 759 O O . PRO A 1 96 ? -5.083 13.615 3.844 1.00 93.25 96 PRO A O 1
ATOM 762 N N . GLY A 1 97 ? -5.356 13.471 6.074 1.00 92.06 97 GLY A N 1
ATOM 763 C CA . GLY A 1 97 ? -3.959 13.169 6.376 1.00 92.06 97 GLY A CA 1
ATOM 764 C C . GLY A 1 97 ? -3.490 11.883 5.700 1.00 92.06 97 GLY A C 1
ATOM 765 O O . GLY A 1 97 ? -2.450 11.884 5.044 1.00 92.06 97 GLY A O 1
ATOM 766 N N . TYR A 1 98 ? -4.279 10.808 5.782 1.00 93.44 98 TYR A N 1
ATOM 767 C CA . TYR A 1 98 ? -3.929 9.551 5.117 1.00 93.44 98 TYR A CA 1
ATOM 768 C C . TYR A 1 98 ? -4.145 9.613 3.600 1.00 93.44 98 TYR A C 1
ATOM 770 O O . TYR A 1 98 ? -3.294 9.160 2.832 1.00 93.44 98 TYR A O 1
ATOM 778 N N . THR A 1 99 ? -5.236 10.241 3.156 1.00 92.31 99 THR A N 1
ATOM 779 C CA . THR A 1 99 ? -5.576 10.372 1.730 1.00 92.31 99 THR A CA 1
ATOM 780 C C . THR A 1 99 ? -4.482 11.107 0.952 1.00 92.31 99 THR A C 1
ATOM 782 O O . THR A 1 99 ? -4.118 10.682 -0.142 1.00 92.31 99 THR A O 1
ATOM 785 N N . SER A 1 100 ? -3.875 12.147 1.539 1.00 93.00 100 SER A N 1
ATOM 786 C CA . SER A 1 100 ? -2.771 12.898 0.915 1.00 93.00 100 SER A CA 1
ATOM 787 C C . SER A 1 100 ? -1.548 12.050 0.539 1.00 93.00 100 SER A C 1
ATOM 789 O 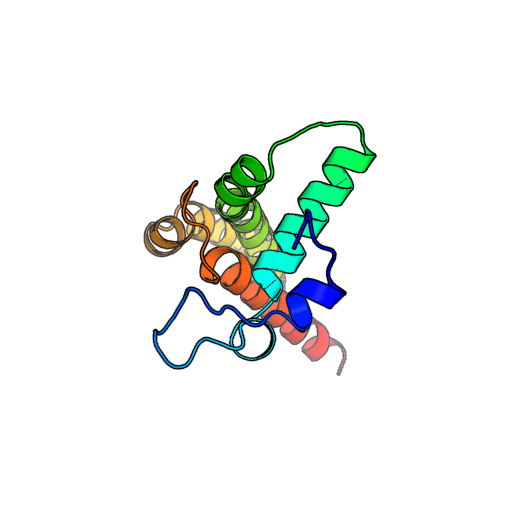O . SER A 1 100 ? -0.814 12.422 -0.372 1.00 93.00 100 SER A O 1
ATOM 791 N N . ARG A 1 101 ? -1.345 10.901 1.201 1.00 90.50 101 ARG A N 1
ATOM 792 C CA . ARG A 1 101 ? -0.235 9.965 0.946 1.00 90.50 101 ARG A CA 1
ATOM 793 C C . ARG A 1 101 ? -0.670 8.662 0.271 1.00 90.50 101 ARG A C 1
ATOM 795 O O . ARG A 1 101 ? 0.159 7.792 0.033 1.00 90.50 101 ARG A O 1
ATOM 802 N N . SER A 1 102 ? -1.965 8.501 -0.004 1.00 92.69 102 SER A N 1
ATOM 803 C CA . SER A 1 102 ? -2.544 7.270 -0.564 1.00 92.69 102 SER A CA 1
ATOM 804 C C . SER A 1 102 ? -3.451 7.516 -1.775 1.00 92.69 102 SER A C 1
ATOM 806 O O . SER A 1 102 ? -4.243 6.654 -2.160 1.00 92.69 102 SER A O 1
ATOM 808 N N . VAL A 1 103 ? -3.321 8.687 -2.407 1.00 93.94 103 VAL A N 1
ATOM 809 C CA . VAL A 1 103 ? -4.058 9.039 -3.625 1.00 93.94 103 VAL A CA 1
ATOM 810 C C . VAL A 1 103 ? -3.631 8.164 -4.809 1.00 93.94 103 VAL A C 1
ATOM 812 O O . VAL A 1 103 ? -2.474 7.754 -4.922 1.00 93.94 103 VAL A O 1
ATOM 815 N N . ALA A 1 104 ? -4.566 7.888 -5.721 1.00 93.50 104 ALA A N 1
ATOM 816 C CA . ALA A 1 104 ? -4.266 7.178 -6.961 1.00 93.50 104 ALA A CA 1
ATOM 817 C C . ALA A 1 104 ? -3.147 7.894 -7.737 1.00 93.50 104 ALA A C 1
ATOM 819 O O . ALA A 1 104 ? -3.191 9.107 -7.934 1.00 93.50 104 ALA A O 1
ATOM 820 N N . GLY A 1 105 ? -2.136 7.136 -8.161 1.00 92.00 105 GLY A N 1
ATOM 821 C CA . GLY A 1 105 ? -0.936 7.661 -8.820 1.00 92.00 105 GLY A CA 1
ATOM 822 C C . GLY A 1 105 ? 0.219 8.000 -7.873 1.00 92.00 105 GLY A C 1
ATOM 823 O O . GLY A 1 105 ? 1.357 8.078 -8.331 1.00 92.00 105 GLY A O 1
ATOM 824 N N . SER A 1 106 ? -0.029 8.116 -6.563 1.00 92.31 106 SER A N 1
ATOM 825 C CA . SER A 1 106 ? 1.021 8.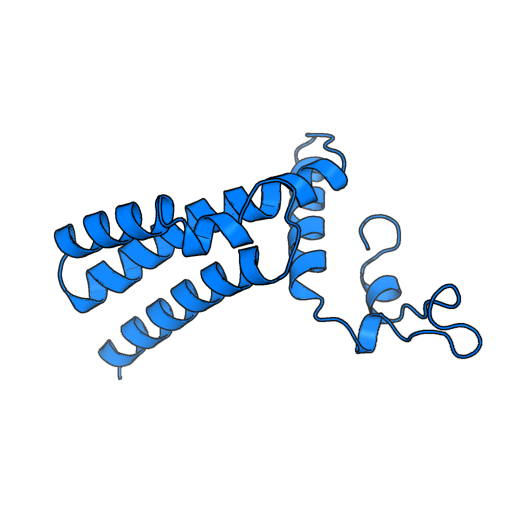281 -5.552 1.00 92.31 106 SER A CA 1
ATOM 826 C C . SER A 1 106 ? 1.658 6.932 -5.214 1.00 92.31 106 SER A C 1
ATOM 828 O O . SER A 1 106 ? 1.325 6.294 -4.215 1.00 92.31 106 SER A O 1
ATOM 830 N N . TYR A 1 107 ? 2.566 6.472 -6.074 1.00 94.31 107 TYR A N 1
ATOM 831 C CA . TYR A 1 107 ? 3.313 5.228 -5.881 1.00 94.31 107 TYR A CA 1
ATOM 832 C C . TYR A 1 107 ? 4.527 5.445 -4.966 1.00 94.31 107 TYR A C 1
ATOM 834 O O . TYR A 1 107 ? 5.670 5.471 -5.421 1.00 94.31 107 TYR A O 1
ATOM 842 N N . ASP A 1 108 ? 4.252 5.617 -3.674 1.00 93.62 108 ASP A N 1
ATOM 843 C CA . ASP A 1 108 ? 5.263 5.774 -2.625 1.00 93.62 108 ASP A CA 1
ATOM 844 C C . ASP A 1 108 ? 5.095 4.722 -1.516 1.00 93.62 108 ASP A C 1
ATOM 846 O O . ASP A 1 108 ? 4.072 4.034 -1.413 1.00 93.62 108 ASP A O 1
ATOM 850 N N . ASN A 1 109 ? 6.123 4.571 -0.685 1.00 93.06 109 ASN A N 1
ATOM 851 C CA . ASN A 1 109 ? 6.213 3.527 0.329 1.00 93.06 109 ASN A CA 1
ATOM 852 C C . ASN A 1 109 ? 5.145 3.674 1.420 1.00 93.06 109 ASN A C 1
ATOM 854 O O . ASN A 1 109 ? 4.708 2.664 1.977 1.00 93.06 109 ASN A O 1
ATOM 858 N N . GLU A 1 110 ? 4.685 4.894 1.717 1.00 90.81 110 GLU A N 1
ATOM 859 C CA . GLU A 1 110 ? 3.686 5.142 2.759 1.00 90.81 110 GLU A CA 1
ATOM 860 C C . GLU A 1 110 ? 2.356 4.431 2.511 1.00 90.81 110 GLU A C 1
ATOM 862 O O . GLU A 1 110 ? 1.704 4.022 3.475 1.00 90.81 110 GLU A O 1
ATOM 867 N N . GLY A 1 111 ? 1.975 4.229 1.244 1.00 85.12 111 GLY A N 1
ATOM 868 C CA . GLY A 1 111 ? 0.728 3.553 0.885 1.00 85.12 111 GLY A CA 1
ATOM 869 C C . GLY A 1 111 ? 0.646 2.134 1.455 1.00 85.12 111 GLY A C 1
ATOM 870 O O . GLY A 1 111 ? -0.387 1.748 1.999 1.00 85.12 111 GLY A O 1
ATOM 871 N N . ILE A 1 112 ? 1.755 1.387 1.403 1.00 92.88 112 ILE A N 1
ATOM 872 C CA . ILE A 1 112 ? 1.861 0.030 1.966 1.00 92.88 112 ILE A CA 1
ATOM 873 C C . ILE A 1 112 ? 2.297 0.068 3.434 1.00 92.88 112 ILE A C 1
ATOM 875 O O . ILE A 1 112 ? 1.835 -0.745 4.235 1.00 92.88 112 ILE A O 1
ATOM 879 N N . ALA A 1 113 ? 3.182 0.995 3.810 1.00 94.19 113 ALA A N 1
ATOM 880 C CA . ALA A 1 113 ? 3.748 1.036 5.155 1.00 94.19 113 ALA A CA 1
ATOM 881 C C . ALA A 1 113 ? 2.674 1.244 6.233 1.00 94.19 113 ALA A C 1
ATOM 883 O O . ALA A 1 113 ? 2.732 0.607 7.283 1.00 94.19 113 ALA A O 1
ATOM 884 N N . ILE A 1 114 ? 1.669 2.086 5.967 1.00 94.19 114 ILE A N 1
ATOM 885 C CA . ILE A 1 114 ? 0.579 2.336 6.919 1.00 94.19 114 ILE A CA 1
ATOM 886 C C . ILE A 1 114 ? -0.281 1.080 7.104 1.00 94.19 114 ILE A C 1
ATOM 888 O O . ILE A 1 114 ? -0.601 0.731 8.240 1.00 94.19 114 ILE A O 1
ATOM 892 N N . PHE A 1 115 ? -0.580 0.352 6.025 1.00 95.00 115 PHE A N 1
ATOM 893 C CA . PHE A 1 115 ? -1.258 -0.943 6.111 1.00 95.00 115 PHE A CA 1
ATOM 894 C C . PHE A 1 115 ? -0.454 -1.940 6.957 1.00 95.00 115 PHE A C 1
ATOM 896 O O . PHE A 1 115 ? -0.982 -2.518 7.909 1.00 95.00 115 PHE A O 1
ATOM 903 N N . ALA A 1 116 ? 0.837 -2.100 6.649 1.00 94.69 116 ALA A N 1
ATOM 904 C CA . ALA A 1 116 ? 1.723 -3.012 7.366 1.00 94.69 116 ALA A CA 1
ATOM 905 C C . ALA A 1 116 ? 1.805 -2.674 8.863 1.00 94.69 116 ALA A C 1
ATOM 907 O O . ALA A 1 116 ? 1.768 -3.579 9.693 1.00 94.69 116 ALA A O 1
ATOM 908 N N . LEU A 1 117 ? 1.833 -1.383 9.207 1.00 95.19 117 LEU A N 1
ATOM 909 C CA . LEU A 1 117 ? 1.831 -0.895 10.585 1.00 95.19 117 LEU A CA 1
ATOM 910 C C . LEU A 1 117 ? 0.535 -1.252 11.330 1.00 95.19 117 LEU A C 1
ATOM 912 O O . LEU A 1 117 ? 0.585 -1.670 12.487 1.00 95.19 117 LEU A O 1
ATOM 916 N N . GLN A 1 118 ? -0.634 -1.106 10.699 1.00 94.75 118 GLN A N 1
ATOM 917 C CA . GLN A 1 118 ? -1.906 -1.485 11.332 1.00 94.75 118 GLN A CA 1
ATOM 918 C C . GLN A 1 118 ? -1.975 -2.996 11.577 1.00 94.75 118 GLN A C 1
ATOM 920 O O . GLN A 1 118 ? -2.348 -3.428 12.668 1.00 94.75 118 GLN A O 1
ATOM 925 N N . VAL A 1 119 ? -1.551 -3.799 10.597 1.00 94.44 119 VAL A N 1
ATOM 926 C CA . VAL A 1 119 ? -1.509 -5.264 10.716 1.00 94.44 119 VAL A CA 1
ATOM 927 C C . VAL A 1 119 ? -0.518 -5.712 11.790 1.00 94.44 119 VAL A C 1
ATOM 929 O O . VAL A 1 119 ? -0.854 -6.577 12.597 1.00 94.44 119 VAL A O 1
ATOM 932 N N . SER A 1 120 ? 0.678 -5.119 11.849 1.00 93.25 120 SER A N 1
ATOM 933 C CA . SER A 1 120 ? 1.675 -5.467 12.867 1.00 93.25 120 SER A CA 1
ATOM 934 C C . SER A 1 120 ? 1.196 -5.119 14.273 1.00 93.25 120 SER A C 1
ATOM 936 O O . SER A 1 120 ? 1.378 -5.912 15.193 1.00 93.25 120 SER A O 1
ATOM 938 N N . ASN A 1 121 ? 0.540 -3.965 14.439 1.00 92.25 121 ASN A N 1
ATOM 939 C CA . ASN A 1 121 ? -0.054 -3.576 15.716 1.00 92.25 121 ASN A CA 1
ATOM 940 C C . ASN A 1 121 ? -1.171 -4.536 16.121 1.00 92.25 121 ASN A C 1
ATOM 942 O O . ASN A 1 121 ? -1.191 -4.990 17.260 1.00 92.25 121 ASN A O 1
ATOM 946 N N . PHE A 1 122 ? -2.062 -4.893 15.194 1.00 91.31 122 PHE A N 1
ATOM 947 C CA . PHE A 1 122 ? -3.107 -5.880 15.456 1.00 91.31 122 PHE A CA 1
ATOM 948 C C . PHE A 1 122 ? -2.510 -7.219 15.898 1.00 91.31 122 PHE A C 1
ATOM 950 O O . PHE A 1 122 ? -2.887 -7.743 16.943 1.00 91.31 122 PHE A O 1
ATOM 957 N N . HIS A 1 123 ? -1.523 -7.733 15.160 1.00 89.44 123 HIS A N 1
ATOM 958 C CA . HIS A 1 123 ? -0.851 -8.983 15.502 1.00 89.44 123 HIS A CA 1
ATOM 959 C C . HIS A 1 123 ? -0.203 -8.932 16.892 1.00 89.44 123 HIS A C 1
ATOM 961 O O . HIS A 1 123 ? -0.384 -9.850 17.689 1.00 89.44 123 HIS A O 1
ATOM 967 N N . TYR A 1 124 ? 0.496 -7.840 17.210 1.00 89.69 124 TYR A N 1
ATOM 968 C CA . TYR A 1 124 ? 1.095 -7.628 18.526 1.00 89.69 124 TYR A CA 1
ATOM 969 C C . TYR A 1 124 ? 0.050 -7.622 19.651 1.00 89.69 124 TYR A C 1
ATOM 971 O O . TYR A 1 124 ? 0.243 -8.276 20.676 1.00 89.69 124 TYR A O 1
ATOM 979 N N . TYR A 1 125 ? -1.073 -6.924 19.457 1.00 85.94 125 TYR A N 1
ATOM 980 C CA . TYR A 1 125 ? -2.154 -6.890 20.442 1.00 85.94 125 TYR A CA 1
ATOM 981 C C . TYR A 1 125 ? -2.770 -8.268 20.661 1.00 85.94 125 TYR A C 1
ATOM 983 O O . TYR A 1 125 ? -2.943 -8.661 21.809 1.00 85.94 125 TYR A O 1
ATOM 991 N N . VAL A 1 126 ? -3.032 -9.022 19.592 1.00 86.50 126 VAL A N 1
ATOM 992 C CA . VAL A 1 126 ? -3.565 -10.386 19.697 1.00 86.50 126 VAL A CA 1
ATOM 993 C C . VAL A 1 126 ? -2.601 -11.288 20.466 1.00 86.50 126 VAL A C 1
ATOM 995 O O . VAL A 1 126 ? -3.024 -11.959 21.403 1.00 86.50 126 VAL A O 1
ATOM 998 N N . LEU A 1 127 ? -1.304 -11.271 20.138 1.00 82.88 127 LEU A N 1
ATOM 999 C CA . LEU A 1 127 ? -0.300 -12.094 20.824 1.00 82.88 127 LEU A CA 1
ATOM 1000 C C . LEU A 1 127 ? -0.220 -11.815 22.330 1.00 82.88 127 LEU A C 1
ATOM 1002 O O . LEU A 1 127 ? -0.024 -12.747 23.105 1.00 82.88 127 LEU A O 1
ATOM 1006 N N . LYS A 1 128 ? -0.414 -10.562 22.755 1.00 78.88 128 LYS A N 1
ATOM 1007 C CA . LYS A 1 128 ? -0.405 -10.182 24.175 1.00 78.88 128 LYS A CA 1
ATOM 1008 C C . LYS A 1 128 ? -1.502 -10.875 24.995 1.00 78.88 128 LYS A C 1
ATOM 1010 O O . LYS A 1 128 ? -1.335 -11.024 26.194 1.00 78.88 128 LYS A O 1
ATOM 1015 N N . TYR A 1 129 ? -2.615 -11.282 24.387 1.00 68.12 129 TYR A N 1
ATOM 1016 C CA . TYR A 1 129 ? -3.679 -12.003 25.098 1.00 68.12 129 TYR A CA 1
ATOM 1017 C C . TYR A 1 129 ? -3.410 -13.510 25.239 1.00 68.12 129 TYR A C 1
ATOM 1019 O O . TYR A 1 129 ? -4.101 -14.172 26.010 1.00 68.12 129 TYR A O 1
ATOM 1027 N N . PHE A 1 130 ? -2.434 -14.056 24.506 1.00 63.56 130 PHE A N 1
ATOM 1028 C CA . PHE A 1 130 ? -2.077 -15.480 24.537 1.00 63.56 130 PHE A CA 1
ATOM 1029 C C . PHE A 1 130 ? -0.816 -15.791 25.366 1.00 63.56 130 PHE A C 1
ATOM 1031 O O . PHE A 1 130 ? -0.507 -16.969 25.551 1.00 63.56 130 PHE A O 1
ATOM 1038 N N . LEU A 1 131 ? -0.103 -14.768 25.852 1.00 60.72 131 LEU A N 1
ATOM 1039 C CA . LEU A 1 131 ? 1.075 -14.863 26.728 1.00 60.72 131 LEU A CA 1
ATOM 1040 C C . LEU A 1 131 ? 0.753 -14.298 28.113 1.00 60.72 131 LEU A C 1
ATOM 1042 O O . LEU A 1 131 ? 1.187 -14.925 29.103 1.00 60.72 131 LEU A O 1
#

Secondary structure (DSSP, 8-state):
-TTT-HHHHHT-EETTSSTTT-EEHHHHS-THHHHHHHHHHHHHHHTT----HHHHHHHHHHHHHHHHHHHHHHHHHHHT-HHHHHHHHHHHHT-HHHHTTT-TT--STHHHHHHHHHHHHHHHHHHHTT-

Radius of gyration: 18.11 Å; chains: 1; bounding box: 49×30×46 Å

Foldseek 3Di:
DLVPDPVCQLQDWACPPDPPPTDRRNVVDDCVLVVVLSVVCVVCVVVVNNDDSQQSLQCLLVVLLLLLLVLQLLLQCLVDHNVSSNVRSVCSSPPPVSCVCRHGRNNDPSSNVSSVVSNVSSVVSVVVVVD

Organism: NCBI:txid227884